Protein AF-A0A1B6LY99-F1 (afdb_monomer_lite)

Organism: NCBI:txid36148

Secondary structure (DSSP, 8-state):
--------------SSS------S----------EEEEE---------SS-----PPP-EEEGGGS-SEEEETTEEEEEEEEEEEE--SSTTSPPEEEEEEE-TTS-EEEE-TTSSS-EEE-TT-EEEEEEEEEE-

pLDDT: mean 76.11, std 24.12, range [24.88, 98.12]

Foldseek 3Di:
DDDDDDDDPPPPDDPDDDDPDPVPDDDDDDPDFDKDKDFDFADFDPPDDDDQPTPGPFPKDQQLVPDQWDADPNDIWGWFWFKFWACDPDSPDDIAIKIWGADPVRWIWIDGPVDPDIDTDDSRDIGRTGMTMIGD

Sequence (136 aa):
SSLFLFHCPLCLYSSAGYGPLCSGKKSRQVNVGPHLLIEVVGEERLHSARGEFGVRDAVKSPLNAIPRQLTFKNVTFNLRGVVGFVPPLRDSDIGHYRGYAIRRDGSWEIYDDLRDKVMNVDGSVDVNLHIILYTL

Radius of gyration: 20.05 Å; chains: 1; bounding box: 33×52×55 Å

Structure (mmCIF, N/CA/C/O backbone):
data_AF-A0A1B6LY99-F1
#
_entry.id   AF-A0A1B6LY99-F1
#
loop_
_atom_site.group_PDB
_atom_site.id
_atom_site.type_symbol
_atom_site.label_atom_id
_atom_site.label_alt_id
_atom_site.label_comp_id
_atom_site.label_asym_id
_atom_site.label_entity_id
_atom_site.label_seq_id
_atom_site.pdbx_PDB_ins_code
_atom_site.Cartn_x
_atom_site.Cartn_y
_atom_site.Cartn_z
_atom_site.occupancy
_atom_site.B_iso_or_equiv
_atom_site.auth_seq_id
_atom_site.auth_comp_id
_atom_site.auth_asym_id
_atom_site.auth_atom_id
_atom_site.pdbx_PDB_model_num
ATOM 1 N N . SER A 1 1 ? -21.768 -13.333 -0.135 1.00 32.38 1 SER A N 1
ATOM 2 C CA . SER A 1 1 ? -21.163 -14.114 0.964 1.00 32.38 1 SER A CA 1
ATOM 3 C C . SER A 1 1 ? -19.986 -14.871 0.387 1.00 32.38 1 SER A C 1
ATOM 5 O O . SER A 1 1 ? -20.194 -15.864 -0.292 1.00 32.38 1 SER A O 1
ATOM 7 N N . SER A 1 2 ? -18.769 -14.367 0.586 1.00 25.89 2 SER A N 1
ATOM 8 C CA . SER A 1 2 ? -17.557 -14.965 0.015 1.00 25.89 2 SER A CA 1
ATOM 9 C C . SER A 1 2 ? -16.583 -15.269 1.146 1.00 25.89 2 SER A C 1
ATOM 11 O O . SER A 1 2 ? -16.267 -14.396 1.953 1.00 25.89 2 SER A O 1
ATOM 13 N N . LEU A 1 3 ? -16.197 -16.539 1.244 1.00 24.88 3 LEU A N 1
ATOM 14 C CA . LEU A 1 3 ? -15.360 -17.106 2.294 1.00 24.88 3 LEU A CA 1
ATOM 15 C C . LEU A 1 3 ? -13.894 -17.007 1.844 1.00 24.88 3 LEU A C 1
ATOM 17 O O . LEU A 1 3 ? -13.530 -17.615 0.844 1.00 24.88 3 LEU A O 1
ATOM 21 N N . PHE A 1 4 ? -13.053 -16.273 2.573 1.00 29.36 4 PHE A N 1
ATOM 22 C CA . PHE A 1 4 ? -11.597 -16.345 2.413 1.00 29.36 4 PHE A CA 1
ATOM 23 C C . PHE A 1 4 ? -11.007 -17.165 3.565 1.00 29.36 4 PHE A C 1
ATOM 25 O O . PHE A 1 4 ? -11.201 -16.844 4.739 1.00 29.36 4 PHE A O 1
ATOM 32 N N . LEU A 1 5 ? -10.311 -18.249 3.221 1.00 27.62 5 LEU A N 1
ATOM 33 C CA . LEU A 1 5 ? -9.576 -19.114 4.142 1.00 27.62 5 LEU A CA 1
ATOM 34 C C . LEU A 1 5 ? -8.166 -18.545 4.345 1.00 27.62 5 LEU A C 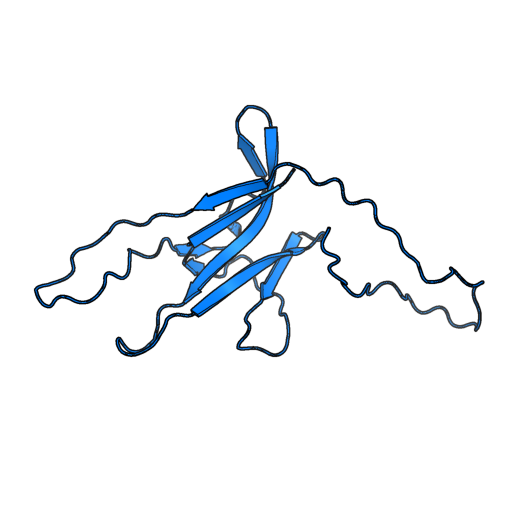1
ATOM 36 O O . LEU A 1 5 ? -7.369 -18.543 3.416 1.00 27.62 5 LEU A O 1
ATOM 40 N N . PHE A 1 6 ? -7.838 -18.119 5.565 1.00 36.00 6 PHE A N 1
ATOM 41 C CA . PHE A 1 6 ? -6.454 -17.860 5.973 1.00 36.00 6 PHE A CA 1
ATOM 42 C C . PHE A 1 6 ? -6.045 -18.849 7.071 1.00 36.00 6 PHE A C 1
ATOM 44 O O . PHE A 1 6 ? -6.747 -19.014 8.072 1.00 36.00 6 PHE A O 1
ATOM 51 N N . HIS A 1 7 ? -4.912 -19.522 6.862 1.00 30.27 7 HIS A N 1
ATOM 52 C CA . HIS A 1 7 ? -4.293 -20.446 7.814 1.00 30.27 7 HIS A CA 1
ATOM 53 C C . HIS A 1 7 ? -3.801 -19.707 9.072 1.00 30.27 7 HIS A C 1
ATOM 55 O O . HIS A 1 7 ? -3.245 -18.614 8.998 1.00 30.27 7 HIS A O 1
ATOM 61 N N . CYS A 1 8 ? -4.018 -20.306 10.246 1.00 35.12 8 CYS A N 1
ATOM 62 C CA . CYS A 1 8 ? -3.680 -19.744 11.555 1.00 35.12 8 CYS A CA 1
ATOM 63 C C . CYS A 1 8 ? -2.378 -20.378 12.088 1.00 35.12 8 CYS A C 1
ATOM 65 O O . CYS A 1 8 ? -2.358 -21.597 12.245 1.00 35.12 8 CYS A O 1
ATOM 67 N N . PRO A 1 9 ? -1.331 -19.601 12.434 1.00 33.91 9 PRO A N 1
ATOM 68 C CA . PRO A 1 9 ? -0.039 -20.138 12.881 1.00 33.91 9 PRO A CA 1
ATOM 69 C C . PRO A 1 9 ? 0.041 -20.436 14.393 1.00 33.91 9 PRO A C 1
ATOM 71 O O . PRO A 1 9 ? 1.115 -20.707 14.916 1.00 33.91 9 PRO A O 1
ATOM 74 N N . LEU A 1 10 ? -1.075 -20.409 15.130 1.00 38.31 10 LEU A N 1
ATOM 75 C CA . LEU A 1 10 ? -1.098 -20.672 16.577 1.00 38.31 10 LEU A CA 1
ATOM 76 C C . LEU A 1 10 ? -1.391 -22.148 16.884 1.00 38.31 10 LEU A C 1
ATOM 78 O O . LEU A 1 10 ? -2.418 -22.479 17.475 1.00 38.31 10 LEU A O 1
ATOM 82 N N . CYS A 1 11 ? -0.469 -23.024 16.491 1.00 35.88 11 CYS A N 1
ATOM 83 C CA . CYS A 1 11 ? -0.274 -24.328 17.124 1.00 35.88 11 CYS A CA 1
ATOM 84 C C . CYS A 1 11 ? 1.063 -24.266 17.868 1.00 35.88 11 CYS A C 1
ATOM 86 O O . CYS A 1 11 ? 2.092 -24.716 17.372 1.00 35.88 11 CYS A O 1
ATOM 88 N N . LEU A 1 12 ? 1.055 -23.620 19.036 1.00 32.91 12 LEU A N 1
ATOM 89 C CA . LEU A 1 12 ? 2.191 -23.651 19.951 1.00 32.91 12 LEU A CA 1
ATOM 90 C C . LEU A 1 12 ? 2.359 -25.085 20.463 1.00 32.91 12 LEU A C 1
ATOM 92 O O . LEU A 1 12 ? 1.429 -25.677 21.011 1.00 32.91 12 LEU A O 1
ATOM 96 N N . TYR A 1 13 ? 3.549 -25.627 20.221 1.00 35.62 13 TYR A N 1
ATOM 97 C CA . TYR A 1 13 ? 4.025 -26.918 20.697 1.00 35.62 13 TYR A CA 1
ATOM 98 C C . TYR A 1 13 ? 3.809 -27.055 22.212 1.00 35.62 13 TYR A C 1
ATOM 100 O O . TYR A 1 13 ? 4.323 -26.260 22.995 1.00 35.62 13 TYR A O 1
ATOM 108 N N . SER A 1 14 ? 3.106 -28.108 22.622 1.00 32.12 14 SER A N 1
ATOM 109 C CA . SER A 1 14 ? 3.206 -28.667 23.968 1.00 32.12 14 SER A CA 1
ATOM 110 C C . SER A 1 14 ? 3.403 -30.173 23.833 1.00 32.12 14 SER A C 1
ATOM 112 O O . SER A 1 14 ? 2.632 -30.873 23.177 1.00 32.12 14 SER A O 1
ATOM 114 N N . SER A 1 15 ? 4.513 -30.639 24.391 1.00 37.62 15 SER A N 1
ATOM 115 C CA . SER A 1 15 ? 5.002 -32.010 24.387 1.00 37.62 15 SER A CA 1
ATOM 116 C C . SER A 1 15 ? 4.215 -32.880 25.372 1.00 37.62 15 SER A C 1
ATOM 118 O O . SER A 1 15 ? 4.699 -33.170 26.459 1.00 37.62 15 SER A O 1
ATOM 120 N N . ALA A 1 16 ? 2.997 -33.271 25.010 1.00 34.41 16 ALA A N 1
ATOM 121 C CA . ALA A 1 16 ? 2.285 -34.436 25.542 1.00 34.41 16 ALA A CA 1
ATOM 122 C C . ALA A 1 16 ? 1.024 -34.620 24.690 1.00 34.41 16 ALA A C 1
ATOM 124 O O . ALA A 1 16 ? 0.174 -33.735 24.619 1.00 34.41 16 ALA A O 1
ATOM 125 N N . GLY A 1 17 ? 0.952 -35.733 23.961 1.00 45.03 17 GLY A N 1
ATOM 126 C CA . GLY A 1 17 ? -0.079 -35.972 22.955 1.00 45.03 17 GLY A CA 1
ATOM 127 C C . GLY A 1 17 ? -1.498 -35.968 23.529 1.00 45.03 17 GLY A C 1
ATOM 128 O O . GLY A 1 17 ? -1.763 -36.633 24.525 1.00 45.03 17 GLY A O 1
ATOM 129 N N . TYR A 1 18 ? -2.381 -35.281 22.795 1.00 39.75 18 TYR A N 1
ATOM 130 C CA . TYR A 1 18 ? -3.841 -35.158 22.931 1.00 39.75 18 TYR A CA 1
ATOM 131 C C . TYR A 1 18 ? -4.371 -34.099 23.917 1.00 39.75 18 TYR A C 1
ATOM 133 O O . TYR A 1 18 ? -4.652 -34.369 25.079 1.00 39.75 18 TYR A O 1
ATOM 141 N N . GLY A 1 19 ? -4.641 -32.898 23.385 1.00 38.00 19 GLY A N 1
ATOM 142 C CA . GLY A 1 19 ? -5.644 -31.977 23.936 1.00 38.00 19 GLY A CA 1
ATOM 143 C C . GLY A 1 19 ? -7.032 -32.253 23.324 1.00 38.00 19 GLY A C 1
ATOM 144 O O . GLY A 1 19 ? -7.105 -32.633 22.150 1.00 38.00 19 GLY A O 1
ATOM 145 N N . PRO A 1 20 ? -8.140 -32.085 24.072 1.00 45.12 20 PRO A N 1
ATOM 146 C CA . PRO A 1 20 ? -9.467 -32.509 23.642 1.00 45.12 20 PRO A CA 1
ATOM 147 C C . PRO A 1 20 ? -10.008 -31.596 22.534 1.00 45.12 20 PRO A C 1
ATOM 149 O O . PRO A 1 20 ? -10.465 -30.486 22.780 1.00 45.12 20 PRO A O 1
ATOM 152 N N . LEU A 1 21 ? -9.909 -32.094 21.300 1.00 47.91 21 LEU A N 1
ATOM 153 C CA . LEU A 1 21 ? -10.842 -31.946 20.176 1.00 47.91 21 LEU A CA 1
ATOM 154 C C . LEU A 1 21 ? -11.725 -30.684 20.183 1.00 47.91 21 LEU A C 1
ATOM 156 O O . LEU A 1 21 ? -12.954 -30.751 20.176 1.00 47.91 21 LEU A O 1
ATOM 160 N N . CYS A 1 22 ? -11.096 -29.516 20.053 1.00 50.81 22 CYS A N 1
ATOM 161 C CA . CYS A 1 22 ? -11.718 -28.411 19.336 1.00 50.81 22 CYS A CA 1
ATOM 162 C C . CYS A 1 22 ? -12.159 -28.971 17.972 1.00 50.81 22 CYS A C 1
ATOM 164 O O . CYS A 1 22 ? -11.316 -29.455 17.218 1.00 50.81 22 CYS A O 1
ATOM 166 N N . SER A 1 23 ? -13.445 -28.912 17.629 1.00 56.25 23 SER A N 1
ATOM 167 C CA . SER A 1 23 ? -14.032 -29.470 16.394 1.00 56.25 23 SER A CA 1
ATOM 168 C C . SER A 1 23 ? -13.600 -28.756 15.097 1.00 56.25 23 SER A C 1
ATOM 170 O O . SER A 1 23 ? -14.338 -28.720 14.114 1.00 56.25 23 SER A O 1
ATOM 172 N N . GLY A 1 24 ? -12.412 -28.140 15.080 1.00 55.31 24 GLY A N 1
ATOM 173 C CA . GLY A 1 24 ? -11.769 -27.528 13.914 1.00 55.31 24 GLY A CA 1
ATOM 174 C C . GLY A 1 24 ? -12.470 -26.291 13.343 1.00 55.31 24 GLY A C 1
ATOM 175 O O . GLY A 1 24 ? -11.867 -25.550 12.571 1.00 55.31 24 GLY A O 1
ATOM 176 N N . LYS A 1 25 ? -13.717 -26.008 13.731 1.00 53.25 25 LYS A N 1
ATOM 177 C CA . LYS A 1 25 ? -14.492 -24.871 13.229 1.00 53.25 25 LYS A CA 1
ATOM 178 C C . LYS A 1 25 ? -14.254 -23.633 14.086 1.00 53.25 25 LYS A C 1
ATOM 180 O O . LYS A 1 25 ? -14.993 -23.342 15.020 1.00 53.25 25 LYS A O 1
ATOM 185 N N . LYS A 1 26 ? -13.222 -22.865 13.731 1.00 53.50 26 LYS A N 1
ATOM 186 C CA . LYS A 1 26 ? -13.066 -21.479 14.195 1.00 53.50 26 LYS A CA 1
ATOM 187 C C . LYS A 1 26 ? -14.012 -20.582 13.390 1.00 53.50 26 LYS A C 1
ATOM 189 O O . LYS A 1 26 ? -13.659 -20.133 12.305 1.00 53.50 26 LYS A O 1
ATOM 194 N N . SER A 1 27 ? -15.212 -20.311 13.899 1.00 54.78 27 SER A N 1
ATOM 195 C CA . SER A 1 27 ? -16.056 -19.244 13.348 1.00 54.78 27 SER A CA 1
ATOM 196 C C . SER A 1 27 ? -15.581 -17.901 13.898 1.00 54.78 27 SER A C 1
ATOM 198 O O . SER A 1 27 ? -15.722 -17.628 15.089 1.00 54.78 27 SER A O 1
ATOM 200 N N . ARG A 1 28 ? -15.005 -17.054 13.042 1.00 55.28 28 ARG A N 1
ATOM 201 C CA . ARG A 1 28 ? -14.725 -15.656 13.382 1.00 55.28 28 ARG A CA 1
ATOM 202 C C . ARG A 1 28 ? -15.865 -14.804 12.845 1.00 55.28 28 ARG A C 1
ATOM 204 O O . ARG A 1 28 ? -16.068 -14.749 11.637 1.00 55.28 28 ARG A O 1
ATOM 211 N N . GLN A 1 29 ? -16.592 -14.139 13.735 1.00 48.56 29 GLN A N 1
ATOM 212 C CA . GLN A 1 29 ? -17.527 -13.096 13.333 1.00 48.56 29 GLN A CA 1
ATOM 213 C C . GLN A 1 29 ? -16.696 -11.907 12.835 1.00 48.56 29 GLN A C 1
ATOM 215 O O . GLN A 1 29 ? -15.895 -11.341 13.581 1.00 48.56 29 GLN A O 1
ATOM 220 N N . VAL A 1 30 ? -16.801 -11.592 11.545 1.00 61.06 30 VAL A N 1
ATOM 221 C CA . VAL A 1 30 ? -16.158 -10.413 10.964 1.00 61.06 30 VAL A CA 1
ATOM 222 C C . VAL A 1 30 ? -17.192 -9.302 10.982 1.00 61.06 30 VAL A C 1
ATOM 224 O O . VAL A 1 30 ? -18.183 -9.369 10.261 1.00 61.06 30 VAL A O 1
ATOM 227 N N . ASN A 1 31 ? -16.966 -8.288 11.811 1.00 57.19 31 ASN A N 1
ATOM 228 C CA . ASN A 1 31 ? -17.725 -7.051 11.713 1.00 57.19 31 ASN A CA 1
ATOM 229 C C . ASN A 1 31 ? -17.227 -6.323 10.464 1.00 57.19 31 ASN A C 1
ATOM 231 O O . ASN A 1 31 ? -16.105 -5.816 10.444 1.00 57.19 31 ASN A O 1
ATOM 235 N N . VAL A 1 32 ? -18.027 -6.341 9.399 1.00 70.69 32 VAL A N 1
ATOM 236 C CA . VAL A 1 32 ? -17.720 -5.595 8.178 1.00 70.69 32 VAL A CA 1
ATOM 237 C C . VAL A 1 32 ? -18.014 -4.125 8.464 1.00 70.69 32 VAL A C 1
ATOM 239 O O . VAL A 1 32 ? -19.169 -3.709 8.487 1.00 70.69 32 VAL A O 1
ATOM 242 N N . GLY A 1 33 ? -16.965 -3.362 8.764 1.00 79.06 33 GLY A N 1
ATOM 243 C CA . GLY A 1 33 ? -17.042 -1.912 8.926 1.00 79.06 33 GLY A CA 1
ATOM 244 C C . GLY A 1 33 ? -16.875 -1.168 7.594 1.00 79.06 33 GLY A C 1
ATOM 245 O O . GLY A 1 33 ? -16.487 -1.773 6.590 1.00 79.06 33 GLY A O 1
ATOM 246 N N . PRO A 1 34 ? -17.146 0.147 7.557 1.00 88.81 34 PRO A N 1
ATOM 247 C CA . PRO A 1 34 ? -16.763 1.004 6.444 1.00 88.81 34 PRO A CA 1
ATOM 248 C C . PRO A 1 34 ? -15.258 0.930 6.167 1.00 88.81 34 PRO A C 1
ATOM 250 O O . PRO A 1 34 ? -14.429 0.809 7.074 1.00 88.81 34 PRO A O 1
ATOM 253 N N . HIS A 1 35 ? -14.932 1.041 4.885 1.00 91.69 35 HIS A N 1
ATOM 254 C CA . HIS A 1 35 ? -13.570 1.132 4.380 1.00 91.69 35 HIS A CA 1
ATOM 255 C C . HIS A 1 35 ? -13.381 2.523 3.785 1.00 91.69 35 HIS A C 1
ATOM 257 O O . HIS A 1 35 ? -14.303 3.070 3.176 1.00 91.69 35 HIS A O 1
ATOM 263 N N . LEU A 1 36 ? -12.185 3.075 3.945 1.00 94.94 36 LEU A N 1
ATOM 264 C CA . LEU A 1 36 ? -11.771 4.290 3.266 1.00 94.94 36 LEU A CA 1
ATOM 265 C C . LEU A 1 36 ? -10.654 3.923 2.291 1.00 94.94 36 LEU A C 1
ATOM 267 O O . LEU A 1 36 ? -9.584 3.473 2.704 1.00 94.94 36 LEU A O 1
ATOM 271 N N . LEU A 1 37 ? -10.942 4.085 1.002 1.00 95.69 37 LEU A N 1
ATOM 272 C CA . LEU A 1 37 ? -9.987 3.909 -0.082 1.00 95.69 37 LEU A CA 1
ATOM 273 C C . LEU A 1 37 ? -9.607 5.296 -0.585 1.00 95.69 37 LEU A C 1
ATOM 275 O O . LEU A 1 37 ? -10.481 6.079 -0.956 1.00 95.69 37 LEU A O 1
ATOM 279 N N . ILE A 1 38 ? -8.314 5.594 -0.567 1.00 95.56 38 ILE A N 1
ATOM 280 C CA . ILE A 1 38 ? -7.766 6.849 -1.076 1.00 95.56 38 ILE A CA 1
ATOM 281 C C . ILE A 1 38 ? -6.978 6.507 -2.331 1.00 95.56 38 ILE A C 1
ATOM 283 O O . ILE A 1 38 ? -5.955 5.830 -2.244 1.00 95.56 38 ILE A O 1
ATOM 287 N N . GLU A 1 39 ? -7.472 6.953 -3.482 1.00 94.12 39 GLU A N 1
ATOM 288 C CA . GLU A 1 39 ? -6.701 6.948 -4.720 1.00 94.12 39 GLU A CA 1
ATOM 289 C C . GLU A 1 39 ? -5.715 8.115 -4.684 1.00 94.12 39 GLU A C 1
ATOM 291 O O . GLU A 1 39 ? -6.090 9.260 -4.418 1.00 94.12 39 GLU A O 1
ATOM 296 N N . VAL A 1 40 ? -4.443 7.811 -4.909 1.00 91.06 40 VAL A N 1
ATOM 297 C CA . VAL A 1 40 ? -3.376 8.802 -4.945 1.00 91.06 40 VAL A CA 1
ATOM 298 C C . VAL A 1 40 ? -3.161 9.191 -6.399 1.00 91.06 40 VAL A C 1
ATOM 300 O O . VAL A 1 40 ? -2.735 8.379 -7.217 1.00 91.06 40 VAL A O 1
ATOM 303 N N . VAL A 1 41 ? -3.486 10.439 -6.719 1.00 84.12 41 VAL A N 1
ATOM 304 C CA . VAL A 1 41 ? -3.370 10.980 -8.074 1.00 84.12 41 VAL A CA 1
ATOM 305 C C . VAL A 1 41 ? -2.155 11.902 -8.121 1.00 84.12 41 VAL A C 1
ATOM 307 O O . VAL A 1 41 ? -2.108 12.898 -7.401 1.00 84.12 41 VAL A O 1
ATOM 310 N N . GLY A 1 42 ? -1.159 11.543 -8.932 1.00 74.00 42 GLY A N 1
ATOM 311 C CA . GLY A 1 42 ? -0.018 12.405 -9.249 1.00 74.00 42 GLY A CA 1
ATOM 312 C C . GLY A 1 42 ? -0.336 13.422 -10.349 1.00 74.00 42 GLY A C 1
ATOM 313 O O 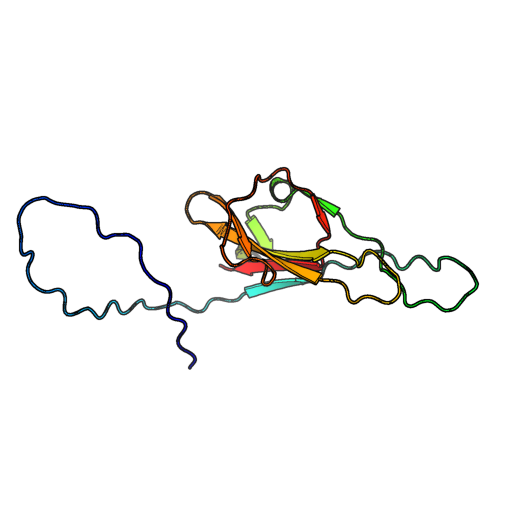. GLY A 1 42 ? -1.390 13.353 -10.984 1.00 74.00 42 GLY A O 1
ATOM 314 N N . GLU A 1 43 ? 0.583 14.356 -10.598 1.00 65.31 43 GLU A N 1
ATOM 315 C CA . GLU A 1 43 ? 0.460 15.290 -11.721 1.00 65.31 43 GLU A CA 1
ATOM 316 C C . GLU A 1 43 ? 0.709 14.576 -13.062 1.00 65.31 43 GLU A C 1
ATOM 318 O O . GLU A 1 43 ? 1.604 13.740 -13.207 1.00 65.31 43 GLU A O 1
ATOM 323 N N . GLU A 1 44 ? -0.093 14.905 -14.075 1.00 53.78 44 GLU A N 1
ATOM 324 C CA . GLU A 1 44 ? 0.148 14.474 -15.451 1.00 53.78 44 GLU A CA 1
ATOM 325 C C . GLU A 1 44 ? 1.185 15.406 -16.081 1.00 53.78 44 GLU A C 1
ATOM 327 O O . GLU A 1 44 ? 0.866 16.512 -16.520 1.00 53.78 44 GLU A O 1
ATOM 332 N N . ARG A 1 45 ? 2.448 14.976 -16.142 1.00 49.06 45 ARG A N 1
ATOM 333 C CA . ARG A 1 45 ? 3.437 15.666 -16.972 1.00 49.06 45 ARG A CA 1
ATOM 334 C C . ARG A 1 45 ? 3.339 15.163 -18.404 1.00 49.06 45 ARG A C 1
ATOM 336 O O . ARG A 1 45 ? 3.696 14.031 -18.712 1.00 49.06 45 ARG A O 1
ATOM 343 N N . LEU A 1 46 ? 2.892 16.044 -19.297 1.00 44.41 46 LEU A N 1
ATOM 344 C CA . LEU A 1 46 ? 3.059 15.888 -20.741 1.00 44.41 46 LEU A CA 1
ATOM 345 C C . LEU A 1 46 ? 4.559 15.953 -21.064 1.00 44.41 46 LEU A C 1
ATOM 347 O O . LEU A 1 46 ? 5.110 17.025 -21.317 1.00 44.41 46 LEU A O 1
ATOM 351 N N . HIS A 1 47 ? 5.253 14.820 -21.028 1.00 44.88 47 HIS A N 1
ATOM 352 C CA . HIS A 1 47 ? 6.605 14.733 -21.560 1.00 44.88 47 HIS A CA 1
ATOM 353 C C . HIS A 1 47 ? 6.563 14.328 -23.038 1.00 44.88 47 HIS A C 1
ATOM 355 O O . HIS A 1 47 ? 6.461 13.164 -23.388 1.00 44.88 47 HIS A O 1
ATOM 361 N N . SER A 1 48 ? 6.682 15.370 -23.873 1.00 41.78 48 SER A N 1
ATOM 362 C CA . SER A 1 48 ? 7.325 15.387 -25.195 1.00 41.78 48 SER A CA 1
ATOM 363 C C . SER A 1 48 ? 6.649 14.643 -26.354 1.00 41.78 48 SER A C 1
ATOM 365 O O . SER A 1 48 ? 6.779 13.440 -26.461 1.00 41.78 48 SER A O 1
ATOM 367 N N . ALA A 1 49 ? 6.063 15.413 -27.288 1.00 46.81 49 ALA A N 1
ATOM 368 C CA . ALA A 1 49 ? 5.998 15.300 -28.769 1.00 46.81 49 ALA A CA 1
ATOM 369 C C . ALA A 1 49 ? 5.867 13.945 -29.521 1.00 46.81 49 ALA A C 1
ATOM 371 O O . ALA A 1 49 ? 5.724 13.954 -30.744 1.00 46.81 49 ALA A O 1
ATOM 372 N N . ARG A 1 50 ? 5.874 12.791 -28.865 1.00 44.75 50 ARG A N 1
ATOM 373 C CA . ARG A 1 50 ? 5.562 11.475 -29.419 1.00 44.75 50 ARG A CA 1
ATOM 374 C C . ARG A 1 50 ? 4.536 10.877 -28.477 1.00 44.75 50 ARG A C 1
ATOM 376 O O . ARG A 1 50 ? 4.815 10.729 -27.299 1.00 44.75 50 ARG A O 1
ATOM 383 N N . GLY A 1 51 ? 3.321 10.665 -28.974 1.00 45.59 51 GLY A N 1
ATOM 384 C CA . GLY A 1 51 ? 2.195 10.197 -28.170 1.00 45.59 51 GLY A CA 1
ATOM 385 C C . GLY A 1 51 ? 2.487 8.850 -27.517 1.00 45.59 51 GLY A C 1
ATOM 386 O O . GLY A 1 51 ? 2.224 7.810 -28.110 1.00 45.59 51 GLY A O 1
ATOM 387 N N . GLU A 1 52 ? 3.012 8.885 -26.299 1.00 49.47 52 GLU A N 1
ATOM 388 C CA . GLU A 1 52 ? 3.280 7.726 -25.460 1.00 49.47 52 GLU A CA 1
ATOM 389 C C . GLU A 1 52 ? 2.457 7.872 -24.179 1.00 49.47 52 GLU A C 1
ATOM 391 O O . GLU A 1 52 ? 2.398 8.936 -23.560 1.00 49.47 52 GLU A O 1
ATOM 396 N N . PHE A 1 53 ? 1.707 6.817 -23.861 1.00 46.06 53 PHE A N 1
ATOM 397 C CA . PHE A 1 53 ? 0.714 6.793 -22.793 1.00 46.06 53 PHE A CA 1
ATOM 398 C C . PHE A 1 53 ? 1.337 7.200 -21.452 1.00 46.06 53 PHE A C 1
ATOM 400 O O . PHE A 1 53 ? 2.332 6.633 -21.007 1.00 46.06 53 PHE A O 1
ATOM 407 N N . GLY A 1 54 ? 0.729 8.211 -20.829 1.00 46.22 54 GLY A N 1
ATOM 408 C CA . GLY A 1 54 ? 1.281 8.945 -19.700 1.00 46.22 54 GLY A CA 1
ATOM 409 C C . GLY A 1 54 ? 1.518 8.080 -18.469 1.00 46.22 54 GLY A C 1
ATOM 410 O O . GLY A 1 54 ? 0.581 7.623 -17.812 1.00 46.22 54 GLY A O 1
ATOM 411 N N . VAL A 1 55 ? 2.788 7.933 -18.102 1.00 50.19 55 VAL A N 1
ATOM 412 C CA . VAL A 1 55 ? 3.162 7.584 -16.735 1.00 50.19 55 VAL A CA 1
ATOM 413 C C . VAL A 1 55 ? 2.860 8.819 -15.885 1.00 50.19 55 VAL A C 1
ATOM 415 O O . VAL A 1 55 ? 3.581 9.811 -15.954 1.00 50.19 55 VAL A O 1
ATOM 418 N N . ARG A 1 56 ? 1.750 8.792 -15.135 1.00 56.78 56 ARG A N 1
ATOM 419 C CA . ARG A 1 56 ? 1.447 9.814 -14.117 1.00 56.78 56 ARG A CA 1
ATOM 420 C C . ARG A 1 56 ? 2.639 9.925 -13.168 1.00 56.78 56 ARG A C 1
ATOM 422 O O . ARG A 1 56 ? 3.198 8.889 -12.799 1.00 56.78 56 ARG A O 1
ATOM 429 N N . ASP A 1 57 ? 3.027 11.143 -12.782 1.00 61.19 57 ASP A N 1
ATOM 430 C CA . ASP A 1 57 ? 4.147 11.323 -11.857 1.00 61.19 57 ASP A CA 1
ATOM 431 C C . ASP A 1 57 ? 3.897 10.489 -10.594 1.00 61.19 57 ASP A C 1
ATOM 433 O O . ASP A 1 57 ? 2.861 10.591 -9.933 1.00 61.19 57 ASP A O 1
ATOM 437 N N . ALA A 1 58 ? 4.851 9.611 -10.295 1.00 72.25 58 ALA A N 1
ATOM 438 C CA . ALA A 1 58 ? 4.761 8.668 -9.195 1.00 72.25 58 ALA A CA 1
ATOM 439 C C . ALA A 1 58 ? 4.763 9.413 -7.854 1.00 72.25 58 ALA A C 1
ATOM 441 O O . ALA A 1 58 ? 5.770 10.029 -7.491 1.00 72.25 58 ALA A O 1
ATOM 442 N N . VAL A 1 59 ? 3.684 9.306 -7.073 1.00 88.81 59 VAL A N 1
ATOM 443 C CA . VAL A 1 59 ? 3.689 9.777 -5.682 1.00 88.81 59 VAL A CA 1
ATOM 444 C C . VAL A 1 59 ? 4.433 8.744 -4.845 1.00 88.81 59 VAL A C 1
ATOM 446 O O . VAL A 1 59 ? 3.871 7.747 -4.390 1.00 88.81 59 VAL A O 1
ATOM 449 N N . LYS A 1 60 ? 5.738 8.961 -4.684 1.00 92.38 60 LYS A N 1
ATOM 450 C CA . LYS A 1 60 ? 6.601 8.090 -3.887 1.00 92.38 60 LYS A CA 1
ATOM 451 C C . LYS A 1 60 ? 6.591 8.507 -2.426 1.00 92.38 60 LYS A C 1
ATOM 453 O O . LYS A 1 60 ? 6.732 9.686 -2.107 1.00 92.38 60 LYS A O 1
ATOM 458 N N . SER A 1 61 ? 6.438 7.531 -1.545 1.00 94.62 61 SER A N 1
ATOM 459 C CA . SER A 1 61 ? 6.532 7.742 -0.106 1.00 94.62 61 SER A CA 1
ATOM 460 C C . SER A 1 61 ? 7.013 6.468 0.582 1.00 94.62 61 SER A C 1
ATOM 462 O O . SER A 1 61 ? 6.629 5.372 0.147 1.00 94.62 61 SER A O 1
ATOM 464 N N . PRO A 1 62 ? 7.799 6.576 1.667 1.00 97.31 62 PRO A N 1
ATOM 465 C CA . PRO A 1 62 ? 8.121 5.421 2.476 1.00 97.31 62 PRO A CA 1
ATOM 466 C C . PRO A 1 62 ? 6.878 4.952 3.237 1.00 97.31 62 PRO A C 1
ATOM 468 O O . PRO A 1 62 ? 6.063 5.753 3.704 1.00 97.31 62 PRO A O 1
ATOM 471 N N . LEU A 1 63 ? 6.729 3.637 3.398 1.00 97.19 63 LEU A N 1
ATOM 472 C CA . LEU A 1 63 ? 5.558 3.032 4.047 1.00 97.19 63 LEU A CA 1
ATOM 473 C C . LEU A 1 63 ? 5.281 3.588 5.455 1.00 97.19 63 LEU A C 1
ATOM 475 O O . LEU A 1 63 ? 4.130 3.690 5.878 1.00 97.19 63 LEU A O 1
ATOM 479 N N . ASN A 1 64 ? 6.328 3.939 6.200 1.00 96.12 64 ASN A N 1
ATOM 480 C CA . ASN A 1 64 ? 6.233 4.479 7.554 1.00 96.12 64 ASN A CA 1
ATOM 481 C C . ASN A 1 64 ? 5.841 5.964 7.621 1.00 96.12 64 ASN A C 1
ATOM 483 O O . ASN A 1 64 ? 5.429 6.406 8.693 1.00 96.12 64 ASN A O 1
ATOM 487 N N . ALA A 1 65 ? 5.931 6.716 6.520 1.00 96.88 65 ALA A N 1
ATOM 488 C CA . ALA A 1 65 ? 5.471 8.102 6.468 1.00 96.88 65 ALA A CA 1
ATOM 489 C C . ALA A 1 65 ? 3.947 8.199 6.322 1.00 96.88 65 ALA A C 1
ATOM 491 O O . ALA A 1 65 ? 3.365 9.246 6.609 1.00 96.88 65 ALA A O 1
ATOM 492 N N . ILE A 1 66 ? 3.284 7.114 5.912 1.00 96.56 66 ILE A N 1
ATOM 493 C CA . ILE A 1 66 ? 1.829 7.073 5.796 1.00 96.56 66 ILE A CA 1
ATOM 494 C C . ILE A 1 66 ? 1.219 7.044 7.207 1.00 96.56 66 ILE A C 1
ATOM 496 O O . ILE A 1 66 ? 1.561 6.163 8.007 1.00 96.56 66 ILE A O 1
ATOM 500 N N . PRO A 1 67 ? 0.285 7.959 7.531 1.00 96.56 67 PRO A N 1
ATOM 501 C CA . PRO A 1 67 ? -0.352 7.993 8.839 1.00 96.56 67 PRO A CA 1
ATOM 502 C C . PRO A 1 67 ? -0.995 6.651 9.199 1.00 96.56 67 PRO A C 1
ATOM 504 O O . PRO A 1 67 ? -1.817 6.114 8.464 1.00 96.56 67 PRO A O 1
ATOM 507 N N . ARG A 1 68 ? -0.662 6.103 10.373 1.00 96.19 68 ARG A N 1
ATOM 508 C CA . ARG A 1 68 ? -1.283 4.856 10.860 1.00 96.19 68 ARG A CA 1
ATOM 509 C C . ARG A 1 68 ? -2.766 5.031 11.183 1.00 96.19 68 ARG A C 1
ATOM 511 O O . ARG A 1 68 ? -3.503 4.047 11.194 1.00 96.19 68 ARG A O 1
ATOM 518 N N . GLN A 1 69 ? -3.182 6.263 11.454 1.00 96.31 69 GLN A N 1
ATOM 519 C CA . GLN A 1 69 ? -4.557 6.636 11.736 1.00 96.31 69 GLN A CA 1
ATOM 520 C C . GLN A 1 69 ? -4.934 7.881 10.941 1.00 96.31 69 GLN A C 1
ATOM 522 O O . GLN A 1 69 ? -4.127 8.799 10.798 1.00 96.31 69 GLN A O 1
ATOM 527 N N . LEU A 1 70 ? -6.171 7.909 10.460 1.00 95.62 70 LEU A N 1
ATOM 528 C CA . LEU A 1 70 ? -6.746 9.037 9.746 1.00 95.62 70 LEU A CA 1
ATOM 529 C C . LEU A 1 70 ? -8.146 9.312 10.288 1.00 95.62 70 LEU A C 1
ATOM 531 O O . LEU A 1 70 ? -8.984 8.413 10.338 1.00 95.62 70 LEU A O 1
ATOM 535 N N . THR A 1 71 ? -8.410 10.561 10.661 1.00 96.31 71 THR A N 1
ATOM 536 C CA . THR A 1 71 ? -9.737 10.986 11.112 1.00 96.31 71 THR A CA 1
ATOM 537 C C . THR A 1 71 ? -10.501 11.606 9.951 1.00 96.31 71 THR A C 1
ATOM 539 O O . THR A 1 71 ? -10.077 12.614 9.391 1.00 96.31 71 THR A O 1
ATOM 542 N N . PHE A 1 72 ? -11.653 11.034 9.608 1.00 93.12 72 PHE A N 1
ATOM 543 C CA . PHE A 1 72 ? -12.550 11.551 8.577 1.00 93.12 72 PHE A CA 1
ATOM 544 C C . PHE A 1 72 ? -13.991 11.538 9.087 1.00 93.12 72 PHE A C 1
ATOM 546 O O . PHE A 1 72 ? -14.464 10.517 9.577 1.00 93.12 72 PHE A O 1
ATOM 553 N N . LYS A 1 73 ? -14.696 12.675 8.992 1.00 93.44 73 LYS A N 1
ATOM 554 C CA . LYS A 1 73 ? -16.072 12.843 9.509 1.00 93.44 73 LYS A CA 1
ATOM 555 C C . LYS A 1 73 ? -16.233 12.377 10.972 1.00 93.44 73 LYS A C 1
ATOM 557 O O . LYS A 1 73 ? -17.183 11.674 11.297 1.00 93.44 73 LYS A O 1
ATOM 562 N N . ASN A 1 74 ? -15.294 12.766 11.842 1.00 93.56 74 ASN A N 1
ATOM 563 C CA . ASN A 1 74 ? -15.226 12.386 13.266 1.00 93.56 74 ASN A CA 1
ATOM 564 C C . ASN A 1 74 ? -15.091 10.878 13.536 1.00 93.56 74 ASN A C 1
ATOM 566 O O . ASN A 1 74 ? -15.343 10.419 14.647 1.00 93.56 74 ASN A O 1
ATOM 570 N N . VAL A 1 75 ? -14.670 10.108 12.535 1.00 94.50 75 VAL A N 1
ATOM 571 C CA . VAL A 1 75 ? -14.403 8.679 12.656 1.00 94.50 75 VAL A CA 1
ATOM 572 C C . VAL A 1 75 ? -12.919 8.434 12.406 1.00 94.50 75 VAL A C 1
ATOM 574 O O . VAL A 1 75 ? -12.382 8.873 11.388 1.00 94.50 75 VAL A O 1
ATOM 577 N N . THR A 1 76 ? -12.257 7.743 13.333 1.00 95.81 76 THR A N 1
ATOM 578 C CA . THR A 1 76 ? -10.845 7.363 13.200 1.00 95.81 76 THR A CA 1
ATOM 579 C C . THR A 1 76 ? -10.736 6.019 12.498 1.00 95.81 76 THR A C 1
ATOM 581 O O . THR A 1 76 ? -11.247 5.014 12.988 1.00 95.81 76 THR A O 1
ATOM 584 N N . PHE A 1 77 ? -10.041 6.001 11.367 1.00 96.12 77 PHE A N 1
ATOM 585 C CA . PHE A 1 77 ? -9.722 4.797 10.618 1.00 96.12 77 PHE A CA 1
ATOM 586 C C . PHE A 1 77 ? -8.251 4.427 10.817 1.00 96.12 77 PHE A C 1
ATOM 588 O O . PHE A 1 77 ? -7.382 5.292 10.881 1.00 96.12 77 PHE A O 1
ATOM 595 N N . ASN A 1 78 ? -7.973 3.132 10.872 1.00 95.38 78 ASN A N 1
ATOM 596 C CA . ASN A 1 78 ? -6.656 2.530 10.987 1.00 95.38 78 ASN A CA 1
ATOM 597 C C . ASN A 1 78 ? -6.143 2.085 9.613 1.00 95.38 78 ASN A C 1
ATOM 599 O O . ASN A 1 78 ? -6.859 1.426 8.853 1.00 95.38 78 ASN A O 1
ATOM 603 N N . LEU A 1 79 ? -4.887 2.410 9.314 1.00 96.75 79 LEU A N 1
ATOM 604 C CA . LEU A 1 79 ? -4.213 1.996 8.089 1.00 96.75 79 LEU A CA 1
ATOM 605 C C . LEU A 1 79 ? -4.121 0.467 8.045 1.00 96.75 79 LEU A C 1
ATOM 607 O O . LEU A 1 79 ? -3.690 -0.173 9.008 1.00 96.75 79 LEU A O 1
ATOM 611 N N . ARG A 1 80 ? -4.518 -0.126 6.918 1.00 96.25 80 ARG A N 1
ATOM 612 C CA . ARG A 1 80 ? -4.403 -1.571 6.669 1.00 96.25 80 ARG A CA 1
ATOM 613 C C . ARG A 1 80 ? -3.334 -1.906 5.656 1.00 96.25 80 ARG A C 1
ATOM 615 O O . ARG A 1 80 ? -2.690 -2.943 5.797 1.00 96.25 80 ARG A O 1
ATOM 622 N N . GLY A 1 81 ? -3.145 -1.049 4.664 1.00 97.06 81 GLY A N 1
ATOM 623 C CA . GLY A 1 81 ? -2.183 -1.314 3.616 1.00 97.06 81 GLY A CA 1
ATOM 624 C C . GLY A 1 81 ? -2.199 -0.292 2.498 1.00 97.06 81 GLY A C 1
ATOM 625 O O . GLY A 1 81 ? -2.996 0.647 2.503 1.00 97.06 81 GLY A O 1
ATOM 626 N N . VAL A 1 82 ? -1.318 -0.517 1.532 1.00 98.00 82 VAL A N 1
ATOM 627 C CA . VAL A 1 82 ? -1.234 0.246 0.291 1.00 98.00 82 VAL A CA 1
ATOM 628 C C . VAL A 1 82 ? -1.083 -0.667 -0.912 1.00 98.00 82 VAL A C 1
ATOM 630 O O . VAL A 1 82 ? -0.583 -1.786 -0.805 1.00 98.00 82 VAL A O 1
ATOM 633 N N . VAL A 1 83 ? -1.498 -0.167 -2.067 1.00 97.38 83 VAL A N 1
ATOM 634 C CA . VAL A 1 83 ? -1.205 -0.748 -3.371 1.00 97.38 83 VAL A CA 1
ATOM 635 C C . VAL A 1 83 ? -0.206 0.166 -4.061 1.00 97.38 83 VAL A C 1
ATOM 637 O O . VAL A 1 83 ? -0.466 1.359 -4.247 1.00 97.38 83 VAL A O 1
ATOM 640 N N . GLY A 1 84 ? 0.941 -0.408 -4.407 1.00 94.94 84 GLY A N 1
ATOM 641 C CA . GLY A 1 84 ? 2.016 0.276 -5.105 1.00 94.94 84 GLY A CA 1
ATOM 642 C C . GLY A 1 84 ? 2.147 -0.177 -6.553 1.00 94.94 84 GLY A C 1
ATOM 643 O O . GLY A 1 84 ? 1.905 -1.346 -6.855 1.00 94.94 84 GLY A O 1
ATOM 644 N N . PHE A 1 85 ? 2.569 0.735 -7.426 1.00 92.88 85 PHE A N 1
ATOM 645 C CA . PHE A 1 85 ? 2.821 0.458 -8.839 1.00 92.88 85 PHE A CA 1
ATOM 646 C C . PHE A 1 85 ? 4.316 0.459 -9.167 1.00 92.88 85 PHE A C 1
ATOM 648 O O . PHE A 1 85 ? 5.036 1.425 -8.915 1.00 92.88 85 PHE A O 1
ATOM 655 N N . VAL A 1 86 ? 4.783 -0.620 -9.776 1.00 90.94 86 VAL A N 1
ATOM 656 C CA . VAL A 1 86 ? 6.134 -0.767 -10.307 1.00 90.94 86 VAL A CA 1
ATOM 657 C C . VAL A 1 86 ? 6.062 -0.507 -11.814 1.00 90.94 86 VAL A C 1
ATOM 659 O O . VAL A 1 86 ? 5.465 -1.315 -12.528 1.00 90.94 86 VAL A O 1
ATOM 662 N N . PRO A 1 87 ? 6.633 0.602 -12.316 1.00 86.69 87 PRO A N 1
ATOM 663 C CA . PRO A 1 87 ? 6.628 0.876 -13.746 1.00 86.69 87 PRO A CA 1
ATOM 664 C C . PRO A 1 87 ? 7.422 -0.196 -14.509 1.00 86.69 87 PRO A C 1
ATOM 666 O O . PRO A 1 87 ? 8.357 -0.783 -13.948 1.00 86.69 87 PRO A O 1
ATOM 669 N N . PRO A 1 88 ? 7.062 -0.459 -15.774 1.00 85.31 88 PRO A N 1
ATOM 670 C CA . PRO A 1 88 ? 7.806 -1.390 -16.607 1.00 85.31 88 PRO A CA 1
ATOM 671 C C . PRO A 1 88 ? 9.228 -0.874 -16.875 1.00 85.31 88 PRO A C 1
ATOM 673 O O . PRO A 1 88 ? 9.493 0.327 -16.834 1.00 85.31 88 PRO A O 1
ATOM 676 N N . LEU A 1 89 ? 10.157 -1.790 -17.160 1.00 81.06 89 LEU A N 1
ATOM 677 C CA . LEU A 1 89 ? 11.537 -1.435 -17.525 1.00 81.06 89 LEU A CA 1
ATOM 678 C C . LEU A 1 89 ? 11.665 -0.982 -18.986 1.00 81.06 89 LEU A C 1
ATOM 680 O O . LEU A 1 89 ? 12.649 -0.337 -19.342 1.00 81.06 89 LEU A O 1
ATOM 684 N N . ARG A 1 90 ? 10.709 -1.371 -19.834 1.00 81.44 90 ARG A N 1
ATOM 685 C CA . ARG A 1 90 ? 10.636 -1.038 -21.258 1.00 81.44 90 ARG A CA 1
ATOM 686 C C . ARG A 1 90 ? 9.237 -0.539 -21.574 1.00 81.44 90 ARG A C 1
ATOM 688 O O . ARG A 1 90 ? 8.273 -1.072 -21.036 1.00 81.44 90 ARG A O 1
ATOM 695 N N . ASP A 1 91 ? 9.124 0.394 -22.509 1.00 74.19 91 ASP A N 1
ATOM 696 C CA . ASP A 1 91 ? 7.832 0.991 -22.883 1.00 74.19 91 ASP A CA 1
ATOM 697 C C . ASP A 1 91 ? 6.859 -0.019 -23.518 1.00 74.19 91 ASP A C 1
ATOM 699 O O . ASP A 1 91 ? 5.651 0.195 -23.537 1.00 74.19 91 ASP A O 1
ATOM 703 N N . SER A 1 92 ? 7.376 -1.147 -24.017 1.00 78.31 92 SER A N 1
ATOM 704 C CA . SER A 1 92 ? 6.576 -2.255 -24.548 1.00 78.31 92 SER A CA 1
ATOM 705 C C . SER A 1 92 ? 5.914 -3.122 -23.478 1.00 78.31 92 SER A C 1
ATOM 707 O O . SER A 1 92 ? 5.048 -3.932 -23.812 1.00 78.31 92 SER A O 1
ATOM 709 N N . ASP A 1 93 ? 6.354 -3.016 -22.226 1.00 82.12 93 ASP A N 1
ATOM 710 C CA . ASP A 1 93 ? 5.981 -3.949 -21.170 1.00 82.12 93 ASP A CA 1
ATOM 711 C C . ASP A 1 93 ? 4.870 -3.362 -20.288 1.00 82.12 93 ASP A C 1
ATOM 713 O O . ASP A 1 93 ? 4.677 -2.151 -20.187 1.00 82.12 93 ASP A O 1
ATOM 717 N N . ILE A 1 94 ? 4.125 -4.239 -19.618 1.00 85.94 94 ILE A N 1
ATOM 718 C CA . ILE A 1 94 ? 3.061 -3.840 -18.693 1.00 85.94 94 ILE A C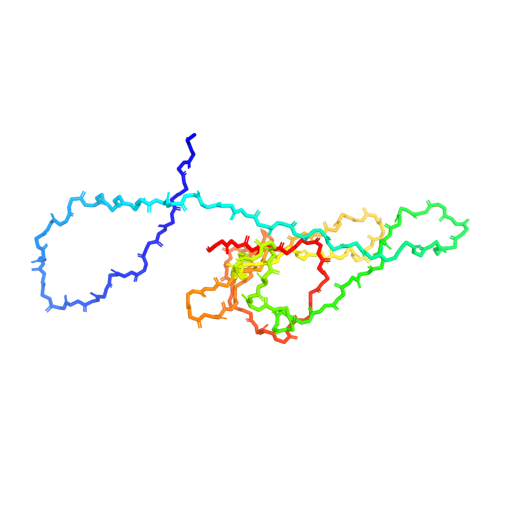A 1
ATOM 719 C C . ILE A 1 94 ? 3.678 -3.661 -17.303 1.00 85.94 94 ILE A C 1
ATOM 721 O O . ILE A 1 94 ? 4.468 -4.490 -16.851 1.00 85.94 94 ILE A O 1
ATOM 725 N N . GLY A 1 95 ? 3.330 -2.569 -16.621 1.00 88.31 95 GLY A N 1
ATOM 726 C CA . GLY A 1 95 ? 3.739 -2.360 -15.234 1.00 88.31 95 GLY A CA 1
ATOM 727 C C . GLY A 1 95 ? 3.087 -3.353 -14.270 1.00 88.31 95 GLY A C 1
ATOM 728 O O . GLY A 1 95 ? 2.153 -4.073 -14.615 1.00 88.31 95 GLY A O 1
ATOM 729 N N . HIS A 1 96 ? 3.572 -3.378 -13.034 1.00 92.50 96 HIS A N 1
ATOM 730 C CA . HIS A 1 96 ? 3.220 -4.404 -12.060 1.00 92.50 96 HIS A CA 1
ATOM 731 C C . HIS A 1 96 ? 2.695 -3.811 -10.751 1.00 92.50 96 HIS A C 1
ATOM 733 O O . HIS A 1 96 ? 3.247 -2.837 -10.246 1.00 92.50 96 HIS A O 1
ATOM 739 N N . TYR A 1 97 ? 1.656 -4.402 -10.167 1.00 94.94 97 TYR A N 1
ATOM 740 C CA . TYR A 1 97 ? 1.096 -3.955 -8.893 1.00 94.94 97 TYR A CA 1
ATOM 741 C C . TYR A 1 97 ? 1.520 -4.853 -7.737 1.00 94.94 97 TYR A C 1
ATOM 743 O O . TYR A 1 97 ? 1.479 -6.076 -7.820 1.00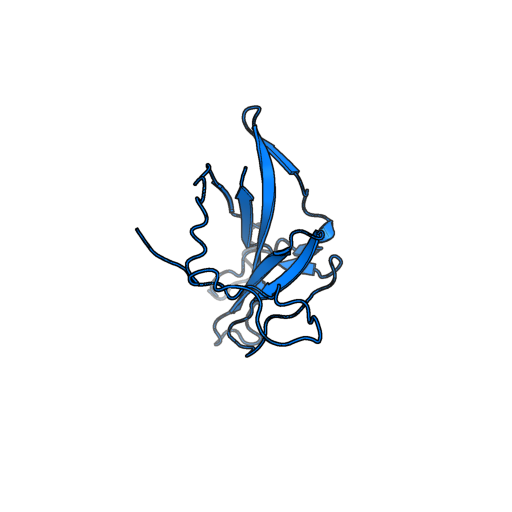 94.94 97 TYR A O 1
ATOM 751 N N . ARG A 1 98 ? 1.863 -4.231 -6.608 1.00 96.88 98 ARG A N 1
ATOM 752 C CA . ARG A 1 98 ? 2.208 -4.924 -5.363 1.00 96.88 98 ARG A CA 1
ATOM 753 C C . ARG A 1 98 ? 1.329 -4.449 -4.221 1.00 96.88 98 ARG A C 1
ATOM 755 O O . ARG A 1 98 ? 1.085 -3.251 -4.072 1.00 96.88 98 ARG A O 1
ATOM 762 N N . GLY A 1 99 ? 0.883 -5.386 -3.394 1.00 97.81 99 GLY A N 1
ATOM 763 C CA . GLY A 1 99 ? 0.163 -5.092 -2.161 1.00 97.81 99 GLY A CA 1
ATOM 764 C C . GLY A 1 99 ? 1.118 -5.016 -0.977 1.00 97.81 99 GLY A C 1
ATOM 765 O O . GLY A 1 99 ? 1.996 -5.860 -0.832 1.00 97.81 99 GLY A O 1
ATOM 766 N N . TYR A 1 100 ? 0.919 -4.043 -0.099 1.00 98.12 100 TYR A N 1
ATOM 767 C CA . TYR A 1 100 ? 1.648 -3.909 1.157 1.00 98.12 100 TYR A CA 1
ATOM 768 C C . TYR A 1 100 ? 0.638 -3.871 2.295 1.00 98.12 100 TYR A C 1
ATOM 770 O O . TYR A 1 100 ? -0.275 -3.050 2.260 1.00 98.12 100 TYR A O 1
ATOM 778 N N . ALA A 1 101 ? 0.774 -4.730 3.301 1.00 97.44 101 ALA A N 1
ATOM 779 C CA . ALA A 1 101 ? -0.192 -4.823 4.395 1.00 97.44 101 ALA A CA 1
ATOM 780 C C . ALA A 1 101 ? 0.476 -4.747 5.767 1.00 97.44 101 ALA A C 1
ATOM 782 O O . ALA A 1 101 ? 1.615 -5.174 5.944 1.00 97.44 101 ALA A O 1
ATOM 783 N N . ILE A 1 102 ? -0.266 -4.229 6.743 1.00 95.94 102 ILE A N 1
ATOM 784 C CA . ILE A 1 102 ? 0.177 -4.101 8.130 1.00 95.94 102 ILE A CA 1
ATOM 785 C C . ILE A 1 102 ? -0.348 -5.276 8.947 1.00 95.94 102 ILE A C 1
ATOM 787 O O . ILE A 1 102 ? -1.559 -5.507 9.038 1.00 95.94 102 ILE A O 1
ATOM 791 N N . ARG A 1 103 ? 0.567 -5.985 9.604 1.00 92.62 103 ARG A N 1
ATOM 792 C CA . ARG A 1 103 ? 0.242 -7.010 10.596 1.00 92.62 103 ARG A CA 1
ATOM 793 C C . ARG A 1 103 ? -0.194 -6.395 11.923 1.00 92.62 103 ARG A C 1
ATOM 795 O O . ARG A 1 103 ? -0.011 -5.215 12.200 1.00 92.62 103 ARG A O 1
ATOM 802 N N . ARG A 1 104 ? -0.751 -7.231 12.804 1.00 87.44 104 ARG A N 1
ATOM 803 C CA . ARG A 1 104 ? -1.173 -6.807 14.154 1.00 87.44 104 ARG A CA 1
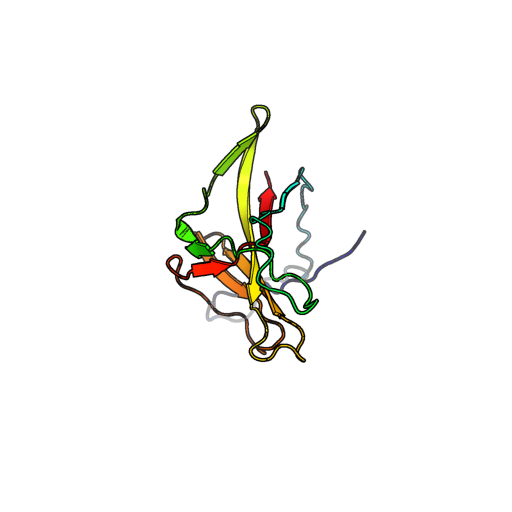ATOM 804 C C . ARG A 1 104 ? -0.026 -6.268 15.013 1.00 87.44 104 ARG A C 1
ATOM 806 O O . ARG A 1 104 ? -0.288 -5.475 15.904 1.00 87.44 104 ARG A O 1
ATOM 813 N N . ASP A 1 105 ? 1.201 -6.709 14.756 1.00 90.50 105 ASP A N 1
ATOM 814 C CA . ASP A 1 105 ? 2.415 -6.245 15.435 1.00 90.50 105 ASP A CA 1
ATOM 815 C C . ASP A 1 105 ? 2.991 -4.950 14.826 1.00 90.50 105 ASP A C 1
ATOM 817 O O . ASP A 1 105 ? 4.021 -4.462 15.279 1.00 90.50 105 ASP A O 1
ATOM 821 N N . GLY A 1 106 ? 2.336 -4.379 13.808 1.00 89.88 106 GLY A N 1
ATOM 822 C CA . GLY A 1 106 ? 2.766 -3.157 13.128 1.00 89.88 106 GLY A CA 1
ATOM 823 C C . GLY A 1 106 ? 3.798 -3.370 12.015 1.00 89.88 106 GLY A C 1
ATOM 824 O O . GLY A 1 106 ? 4.110 -2.402 11.308 1.00 89.88 106 GLY A O 1
ATOM 825 N N . SER A 1 107 ? 4.287 -4.604 11.830 1.00 94.56 107 SER A N 1
ATOM 826 C CA . SER A 1 107 ? 5.211 -4.961 10.749 1.00 94.56 107 SER A CA 1
ATOM 827 C C . SER A 1 107 ? 4.522 -4.926 9.383 1.00 94.56 107 SER A C 1
ATOM 829 O O . SER A 1 107 ? 3.304 -5.105 9.276 1.00 94.56 107 SER A O 1
ATOM 831 N N . TRP A 1 108 ? 5.307 -4.657 8.340 1.00 97.56 108 TRP A N 1
ATOM 832 C CA . TRP A 1 108 ? 4.830 -4.618 6.963 1.00 97.56 108 TRP A CA 1
ATOM 833 C C . TRP A 1 108 ? 5.133 -5.926 6.242 1.00 97.56 108 TRP A C 1
ATOM 835 O O . TRP A 1 108 ? 6.232 -6.468 6.343 1.00 97.56 108 TRP A O 1
ATOM 845 N N . GLU A 1 109 ? 4.170 -6.383 5.452 1.00 97.69 109 GLU A N 1
ATOM 846 C CA . GLU A 1 109 ? 4.324 -7.476 4.499 1.00 97.69 109 GLU A CA 1
ATOM 847 C C . GLU A 1 109 ? 4.112 -6.990 3.074 1.00 97.69 109 GLU A C 1
ATOM 849 O O . GLU A 1 109 ? 3.272 -6.122 2.840 1.00 97.69 109 GLU A O 1
ATOM 854 N N . ILE A 1 110 ? 4.816 -7.605 2.128 1.00 97.69 110 ILE A N 1
ATOM 855 C CA . ILE A 1 110 ? 4.627 -7.406 0.695 1.00 97.69 110 ILE A CA 1
ATOM 856 C C . ILE A 1 110 ? 4.042 -8.660 0.040 1.00 97.69 110 ILE A C 1
ATOM 858 O O . ILE A 1 110 ? 4.526 -9.776 0.240 1.00 97.69 110 ILE A O 1
ATOM 862 N N . TYR A 1 111 ? 3.012 -8.436 -0.766 1.00 97.25 111 TYR A N 1
ATOM 863 C CA . TYR A 1 111 ? 2.298 -9.408 -1.578 1.00 97.25 111 TYR A CA 1
ATOM 864 C C . TYR A 1 111 ? 2.569 -9.064 -3.044 1.00 97.25 111 TYR A C 1
ATOM 866 O O . TYR A 1 111 ? 2.109 -8.040 -3.553 1.00 97.25 111 TYR A O 1
ATOM 874 N N . ASP A 1 112 ? 3.373 -9.902 -3.686 1.00 95.81 112 ASP A N 1
ATOM 875 C CA . ASP A 1 112 ? 3.840 -9.766 -5.064 1.00 95.81 112 ASP A CA 1
ATOM 876 C C . ASP A 1 112 ? 3.566 -11.106 -5.754 1.00 95.81 112 ASP A C 1
ATOM 878 O O . ASP A 1 112 ? 4.120 -12.118 -5.333 1.00 95.81 112 ASP A O 1
ATOM 882 N N . ASP A 1 113 ? 2.678 -11.133 -6.746 1.00 93.50 113 ASP A N 1
ATOM 883 C CA . ASP A 1 113 ? 2.272 -12.365 -7.443 1.00 93.50 113 ASP A CA 1
ATOM 884 C C . ASP A 1 113 ? 3.400 -12.982 -8.291 1.00 93.50 113 ASP A C 1
ATOM 886 O O . ASP A 1 113 ? 3.358 -14.171 -8.599 1.00 93.50 113 ASP A O 1
ATOM 890 N N . LEU A 1 114 ? 4.454 -12.214 -8.585 1.00 91.50 114 LEU A N 1
ATOM 891 C CA . LEU A 1 114 ? 5.683 -12.689 -9.218 1.00 91.50 114 LEU A CA 1
ATOM 892 C C . LEU A 1 114 ? 6.586 -13.449 -8.234 1.00 91.50 114 LEU A C 1
ATOM 894 O O . LEU A 1 114 ? 7.678 -13.887 -8.602 1.00 91.50 114 LEU A O 1
ATOM 898 N N . ARG A 1 115 ? 6.182 -13.561 -6.963 1.00 91.50 115 ARG A N 1
ATOM 899 C CA . ARG A 1 115 ? 6.923 -14.245 -5.903 1.00 91.50 115 ARG A CA 1
ATOM 900 C C . ARG A 1 115 ? 6.049 -15.298 -5.238 1.00 91.50 115 ARG A C 1
ATOM 902 O O . ARG A 1 115 ? 4.939 -15.029 -4.799 1.00 91.50 115 ARG A O 1
ATOM 909 N N . ASP A 1 116 ? 6.626 -16.474 -5.018 1.00 90.19 116 ASP A N 1
ATOM 910 C CA . ASP A 1 116 ? 5.915 -17.596 -4.390 1.00 90.19 116 ASP A CA 1
ATOM 911 C C . ASP A 1 116 ? 5.617 -17.389 -2.896 1.00 90.19 116 ASP A C 1
ATOM 913 O O . ASP A 1 116 ? 4.853 -18.145 -2.291 1.00 90.19 116 ASP A O 1
ATOM 917 N N . LYS A 1 117 ? 6.271 -16.413 -2.252 1.00 90.94 117 LYS A N 1
ATOM 918 C CA . LYS A 1 117 ? 6.202 -16.205 -0.802 1.00 90.94 117 LYS A CA 1
ATOM 919 C C . LYS A 1 117 ? 5.971 -14.746 -0.449 1.00 90.94 117 LYS A C 1
ATOM 921 O O . LYS A 1 117 ? 6.639 -13.850 -0.962 1.00 90.94 117 LYS A O 1
ATOM 926 N N . VAL A 1 118 ? 5.094 -14.548 0.532 1.00 93.44 118 VAL A N 1
ATOM 927 C CA . VAL A 1 118 ? 4.920 -13.274 1.232 1.00 93.44 118 VAL A CA 1
ATOM 928 C C . VAL A 1 118 ? 6.172 -12.986 2.055 1.00 93.44 118 VAL A C 1
ATOM 930 O O . VAL A 1 118 ? 6.716 -13.882 2.706 1.00 93.44 118 VAL A O 1
ATOM 933 N N . MET A 1 119 ? 6.634 -11.740 2.028 1.00 94.62 119 MET A N 1
ATOM 934 C CA . MET A 1 119 ? 7.853 -11.333 2.726 1.00 94.62 119 MET A CA 1
ATOM 935 C C . MET A 1 119 ? 7.577 -10.163 3.658 1.00 94.62 119 MET A C 1
ATOM 937 O O . MET A 1 119 ? 6.730 -9.324 3.362 1.00 94.62 119 MET A O 1
ATOM 941 N N . ASN A 1 120 ? 8.335 -10.072 4.749 1.00 95.94 120 ASN A N 1
ATOM 942 C CA . ASN A 1 120 ? 8.370 -8.847 5.539 1.00 95.94 120 ASN A CA 1
ATOM 943 C C . ASN A 1 120 ? 9.164 -7.779 4.782 1.00 95.94 120 ASN A C 1
ATOM 945 O O . ASN A 1 120 ? 10.147 -8.092 4.104 1.00 95.94 120 ASN A O 1
ATOM 949 N N . VAL A 1 121 ? 8.755 -6.526 4.920 1.00 96.38 121 VAL A N 1
ATOM 950 C CA . VAL A 1 121 ? 9.440 -5.380 4.325 1.00 96.38 121 VAL A CA 1
ATOM 951 C C . VAL A 1 121 ? 9.662 -4.308 5.381 1.00 96.38 121 VAL A C 1
ATOM 953 O O . VAL A 1 121 ? 8.879 -4.166 6.321 1.00 96.38 121 VAL A O 1
ATOM 956 N N . ASP A 1 122 ? 10.763 -3.577 5.246 1.00 96.06 122 ASP A N 1
ATOM 957 C CA . ASP A 1 122 ? 11.045 -2.457 6.130 1.00 96.06 122 ASP A CA 1
ATOM 958 C C . ASP A 1 122 ? 10.111 -1.273 5.831 1.00 96.06 122 ASP A C 1
ATOM 960 O O . ASP A 1 122 ? 9.735 -1.023 4.685 1.00 96.06 122 ASP A O 1
ATOM 964 N N . GLY A 1 123 ? 9.738 -0.526 6.871 1.00 94.38 123 GLY A N 1
ATOM 965 C CA . GLY A 1 123 ? 8.861 0.636 6.733 1.00 94.38 123 GLY A CA 1
ATOM 966 C C . GLY A 1 123 ? 9.491 1.810 5.974 1.00 94.38 123 GLY A C 1
ATOM 967 O O . GLY A 1 123 ? 8.759 2.677 5.512 1.00 94.38 123 GLY A O 1
ATOM 968 N N . SER A 1 124 ? 10.817 1.855 5.838 1.00 96.31 124 SER A N 1
ATOM 969 C CA . SER A 1 124 ? 11.536 2.887 5.078 1.00 96.31 124 SER A CA 1
ATOM 970 C C . SER A 1 124 ? 11.503 2.676 3.564 1.00 96.31 124 SER A C 1
ATOM 972 O O . SER A 1 124 ? 11.965 3.541 2.826 1.00 96.31 124 SER A O 1
ATOM 974 N N . VAL A 1 125 ? 10.965 1.550 3.079 1.00 95.50 125 VAL A N 1
ATOM 975 C CA . VAL A 1 125 ? 10.889 1.284 1.639 1.00 95.50 125 VAL A CA 1
ATOM 976 C C . VAL A 1 125 ? 9.954 2.279 0.962 1.00 95.50 125 VAL A C 1
ATOM 978 O O . VAL A 1 125 ? 8.773 2.352 1.304 1.00 95.50 125 VAL A O 1
ATOM 981 N N . ASP A 1 126 ? 10.489 2.986 -0.035 1.00 95.06 126 ASP A N 1
ATOM 982 C CA . ASP A 1 126 ? 9.732 3.872 -0.914 1.00 95.06 126 ASP A CA 1
ATOM 983 C C . ASP A 1 126 ? 8.832 3.085 -1.864 1.00 95.06 126 ASP A C 1
ATOM 985 O O . ASP A 1 126 ? 9.273 2.202 -2.609 1.00 95.06 126 ASP A O 1
ATOM 989 N N . VAL A 1 127 ? 7.556 3.456 -1.874 1.00 94.88 127 VAL A N 1
ATOM 990 C CA . VAL A 1 127 ? 6.530 2.861 -2.726 1.00 94.88 127 VAL A CA 1
ATOM 991 C C . VAL A 1 127 ? 5.897 3.956 -3.569 1.00 94.88 127 VAL A C 1
ATOM 993 O O . VAL A 1 127 ? 5.553 5.017 -3.060 1.00 94.88 127 VAL A O 1
ATOM 996 N N . ASN A 1 128 ? 5.729 3.696 -4.865 1.00 94.19 128 ASN A N 1
ATOM 997 C CA . ASN A 1 128 ? 4.907 4.528 -5.738 1.00 94.19 128 ASN A CA 1
ATOM 998 C C . ASN A 1 128 ? 3.429 4.240 -5.448 1.00 94.19 128 ASN A C 1
ATOM 1000 O O . ASN A 1 128 ? 2.909 3.204 -5.865 1.00 94.19 128 ASN A O 1
ATOM 1004 N N . LEU A 1 129 ? 2.795 5.107 -4.665 1.00 94.69 129 LEU A N 1
ATOM 1005 C CA . LEU A 1 129 ? 1.469 4.899 -4.101 1.00 94.69 129 LEU A CA 1
ATOM 1006 C C . LEU A 1 129 ? 0.381 5.142 -5.145 1.00 94.69 129 LEU A C 1
ATOM 1008 O O . LEU A 1 129 ? 0.320 6.219 -5.727 1.00 94.69 129 LEU A O 1
ATOM 1012 N N . HIS A 1 130 ? -0.514 4.168 -5.322 1.00 93.31 130 HIS A N 1
ATOM 1013 C CA . HIS A 1 130 ? -1.729 4.331 -6.129 1.00 93.31 130 HIS A CA 1
ATOM 1014 C C . HIS A 1 130 ? -2.994 4.260 -5.267 1.00 93.31 130 HIS A C 1
ATOM 1016 O O . HIS A 1 130 ? -3.915 5.047 -5.461 1.00 93.31 130 HIS A O 1
ATOM 1022 N N . ILE A 1 131 ? -3.055 3.338 -4.297 1.00 96.00 131 ILE A N 1
ATOM 1023 C CA . ILE A 1 131 ? -4.214 3.199 -3.400 1.00 96.00 131 ILE A CA 1
ATOM 1024 C C . ILE A 1 131 ? -3.736 3.049 -1.959 1.00 96.00 131 ILE A C 1
ATOM 1026 O O . ILE A 1 131 ? -2.834 2.262 -1.680 1.00 96.00 131 ILE A O 1
ATOM 1030 N N . ILE A 1 132 ? -4.385 3.747 -1.030 1.00 97.56 132 ILE A N 1
ATOM 1031 C CA . ILE A 1 132 ? -4.209 3.572 0.416 1.00 97.56 132 ILE A CA 1
ATOM 1032 C C . ILE A 1 132 ? -5.523 3.071 1.014 1.00 97.56 132 ILE A C 1
ATOM 1034 O O . ILE A 1 132 ? -6.590 3.619 0.733 1.00 97.56 132 ILE A O 1
ATOM 1038 N N . LEU A 1 133 ? -5.447 2.030 1.845 1.00 97.31 133 LEU A N 1
ATOM 1039 C CA . LEU A 1 133 ? -6.601 1.385 2.461 1.00 97.31 133 LEU A CA 1
ATOM 1040 C C . LEU A 1 133 ? -6.613 1.599 3.975 1.00 97.31 133 LEU A C 1
ATOM 1042 O O . LEU A 1 133 ? -5.706 1.150 4.681 1.00 97.31 133 LEU A O 1
ATOM 1046 N N . TYR A 1 134 ? -7.703 2.174 4.477 1.00 96.56 134 TYR A N 1
ATOM 1047 C CA . TYR A 1 134 ? -8.009 2.238 5.902 1.00 96.56 134 TYR A CA 1
ATOM 1048 C C . TYR A 1 134 ? -9.336 1.545 6.227 1.00 96.56 134 TYR A C 1
ATOM 1050 O O . TYR A 1 134 ? -10.255 1.488 5.406 1.00 96.56 134 TYR A O 1
ATOM 1058 N N . THR A 1 135 ? -9.464 1.053 7.458 1.00 93.62 135 THR A N 1
ATOM 1059 C CA . THR A 1 135 ? -10.727 0.535 8.012 1.00 93.62 135 THR A CA 1
ATOM 1060 C C . THR A 1 135 ? -10.930 1.067 9.416 1.00 93.62 135 THR A C 1
ATOM 1062 O O . THR A 1 135 ? -9.972 1.506 10.042 1.00 93.62 135 THR A O 1
ATOM 1065 N N . LEU A 1 136 ? -12.142 0.953 9.952 1.00 89.88 136 LEU A N 1
ATOM 1066 C CA . LEU A 1 136 ? -12.335 1.026 11.403 1.00 89.88 136 LEU A CA 1
ATOM 1067 C C . LEU A 1 136 ? -11.421 0.028 12.143 1.00 89.88 136 LEU A C 1
ATOM 1069 O O . LEU A 1 136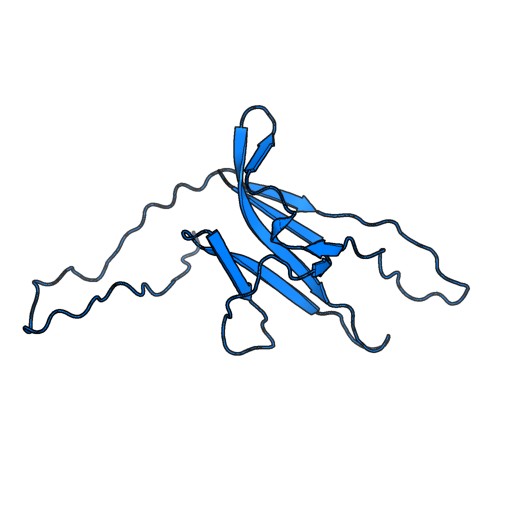 ? -11.159 -1.083 11.603 1.00 89.88 136 LEU A O 1
#